Protein AF-A0A2R6PXV7-F1 (afdb_monomer)

Foldseek 3Di:
DDDDDDDQDDDVCPPPCPVVVVCVVVVHDDDDQPCVVWWDPVDPPDDHSVLVVQLVVVCVVPVDNNRSCPVRPDPVGTDPPPDDDDDDDDDDDDDDDDDDDDDPDPPPPDDDDDDDDDDDDDDDDD

Nearest PDB structures (foldseek):
  4jwg-assembly1_A  TM=9.257E-01  e=8.565E-05  Schizosaccharomyces pombe 972h-
  4jwj-assembly2_B  TM=9.719E-01  e=1.578E-04  Saccharomyces cerevisiae S288C
  9gch-assembly1_F  TM=8.452E-01  e=5.043E-03  Homo sapiens
  7onu-assembly1_F  TM=8.285E-01  e=8.113E-03  Homo sapiens

Sequence (126 aa):
MNIYIVGGLVDRNRWKGITMKKAKEQGIQTAKLPIGNYLKMSSSQVLTVNQVIEILLKFLETRDWKTSFFQVIPQRKRCESASEEHNADSEREGNEEKDDQIERKRKSMELESPPHDESIGTDLNS

pLDDT: mean 73.37, std 23.73, range [33.31, 98.25]

Mean predicted aligned error: 15.08 Å

Radius of gyration: 26.25 Å; Cα contacts (8 Å, |Δi|>4): 57; chains: 1; bounding box: 34×87×63 Å

InterPro domains:
  IPR007356 tRNA (guanine(9)-N1)-methyltransferase, eukaryotic [PF27710] (2-77)
  IPR007356 tRNA (guanine(9)-N1)-methyltransferase, eukaryotic [PTHR13563] (2-106)
  IPR028564 tRNA methyltransferase TRM10-type domain [PS51675] (1-80)
  IPR038459 tRNA methyltransferase TRM10-type domain superfamily [G3DSA:3.40.1280.30] (1-77)

Solvent-accessible surface area (backbone atoms only — not comparable to full-atom values): 9149 Å² total; per-residue (Å²): 139,86,86,85,86,78,74,93,70,92,59,92,72,71,64,76,58,54,68,60,51,54,32,55,79,68,73,47,90,83,87,77,80,81,49,81,85,47,38,37,82,92,44,83,88,74,73,54,60,67,56,53,52,51,29,52,54,36,27,72,76,66,73,34,67,69,61,16,45,59,75,70,46,60,72,94,47,46,44,79,89,66,77,90,86,81,93,77,83,90,79,91,76,87,77,89,76,85,85,83,85,91,84,86,79,84,87,82,82,83,87,85,78,85,81,87,84,86,80,88,75,91,76,89,80,134

Organism: Actinidia chinensis var. chinensis (NCBI:txid1590841)

Structure (mmCIF, N/CA/C/O backbone):
data_AF-A0A2R6PXV7-F1
#
_entry.id   AF-A0A2R6PXV7-F1
#
loop_
_atom_site.group_PDB
_atom_site.id
_atom_site.type_symbol
_atom_site.label_atom_id
_atom_site.label_alt_id
_atom_site.label_comp_id
_atom_site.label_asym_id
_atom_site.label_entity_id
_atom_site.label_seq_id
_atom_site.pdbx_PDB_ins_code
_atom_site.Cartn_x
_atom_site.Cartn_y
_atom_site.Cartn_z
_atom_site.occupancy
_atom_site.B_iso_or_equiv
_atom_site.auth_seq_id
_atom_site.auth_comp_id
_atom_site.auth_asym_id
_atom_site.auth_atom_id
_atom_site.pdbx_PDB_model_num
ATOM 1 N N . MET A 1 1 ? -11.624 -13.119 9.621 1.00 81.19 1 MET A N 1
ATOM 2 C CA . MET A 1 1 ? -11.640 -12.541 8.260 1.00 81.19 1 MET A CA 1
ATOM 3 C C . MET A 1 1 ? -11.193 -11.100 8.388 1.00 81.19 1 MET A C 1
ATOM 5 O O . MET A 1 1 ? -11.738 -10.408 9.237 1.00 81.19 1 MET A O 1
ATOM 9 N N . ASN A 1 2 ? -10.191 -10.677 7.620 1.00 88.88 2 ASN A N 1
ATOM 10 C CA . ASN A 1 2 ? -9.660 -9.314 7.691 1.00 88.88 2 ASN A CA 1
ATOM 11 C C . ASN A 1 2 ? -10.127 -8.538 6.460 1.00 88.88 2 ASN A C 1
ATOM 13 O O . ASN A 1 2 ? -10.114 -9.083 5.357 1.00 88.88 2 ASN A O 1
ATOM 17 N N . ILE A 1 3 ? -10.534 -7.284 6.650 1.00 95.12 3 ILE A N 1
ATOM 18 C CA . ILE A 1 3 ? -10.919 -6.374 5.567 1.00 95.12 3 ILE A CA 1
ATOM 19 C C . ILE A 1 3 ? -9.825 -5.315 5.454 1.00 95.12 3 ILE A C 1
ATOM 21 O O . ILE A 1 3 ? -9.513 -4.637 6.432 1.00 95.12 3 ILE A O 1
ATOM 25 N N . TYR A 1 4 ? -9.244 -5.180 4.264 1.00 95.19 4 TYR A N 1
ATOM 26 C CA . TYR A 1 4 ? -8.228 -4.172 3.975 1.00 95.19 4 TYR A CA 1
ATOM 27 C C . TYR A 1 4 ? -8.863 -2.985 3.253 1.00 95.19 4 TYR A C 1
ATOM 29 O O . TYR A 1 4 ? -9.628 -3.165 2.308 1.00 95.19 4 TYR A O 1
ATOM 37 N N . ILE A 1 5 ? -8.535 -1.771 3.694 1.00 96.12 5 ILE A N 1
ATOM 38 C CA . ILE A 1 5 ? -9.033 -0.520 3.113 1.00 96.12 5 ILE A CA 1
ATOM 39 C C . ILE A 1 5 ? -7.852 0.214 2.479 1.00 96.12 5 ILE A C 1
ATOM 41 O O . ILE A 1 5 ? -6.857 0.488 3.150 1.00 96.12 5 ILE A O 1
ATOM 45 N N . VAL A 1 6 ? -7.974 0.568 1.200 1.00 95.31 6 VAL A N 1
ATOM 46 C CA . VAL A 1 6 ? -7.001 1.396 0.475 1.00 95.31 6 VAL A CA 1
ATOM 47 C C . VAL A 1 6 ? -7.650 2.741 0.164 1.00 95.31 6 VAL A C 1
ATOM 49 O O . VAL A 1 6 ? -8.776 2.800 -0.325 1.00 95.31 6 VAL A O 1
ATOM 52 N N . GLY A 1 7 ? -6.963 3.839 0.482 1.00 93.19 7 GLY A N 1
ATOM 53 C CA . GLY A 1 7 ? -7.482 5.181 0.223 1.00 93.19 7 GLY A CA 1
ATOM 54 C C . GLY A 1 7 ? -7.492 5.494 -1.273 1.00 93.19 7 GLY A C 1
ATOM 55 O O . GLY A 1 7 ? -6.429 5.600 -1.873 1.00 93.19 7 GLY A O 1
ATOM 56 N N . GLY A 1 8 ? -8.674 5.688 -1.858 1.00 92.75 8 GLY A N 1
ATOM 57 C CA . GLY A 1 8 ? -8.857 6.099 -3.255 1.00 92.75 8 GLY A CA 1
ATOM 58 C C . GLY A 1 8 ? -8.599 7.593 -3.483 1.00 92.75 8 GLY A C 1
ATOM 59 O O . GLY A 1 8 ? -9.515 8.314 -3.865 1.00 92.75 8 GLY A O 1
ATOM 60 N N . LEU A 1 9 ? -7.389 8.077 -3.187 1.00 90.50 9 LEU A N 1
ATOM 61 C CA . LEU A 1 9 ? -7.022 9.495 -3.281 1.00 90.50 9 LEU A CA 1
ATOM 62 C C . LEU A 1 9 ? -5.908 9.712 -4.316 1.00 90.50 9 LEU A C 1
ATOM 64 O O . LEU A 1 9 ? -4.879 9.041 -4.267 1.00 90.50 9 LEU A O 1
ATOM 68 N N . VAL A 1 10 ? -6.090 10.693 -5.206 1.00 89.06 10 VAL A N 1
ATOM 69 C CA . VAL A 1 10 ? -5.068 11.153 -6.163 1.00 89.06 10 VAL A CA 1
ATOM 70 C C . VAL A 1 10 ? -4.724 12.608 -5.855 1.00 89.06 10 VAL A C 1
ATOM 72 O O . VAL A 1 10 ? -5.322 13.534 -6.392 1.00 89.06 10 VAL A O 1
ATOM 75 N N . ASP A 1 11 ? -3.778 12.822 -4.944 1.00 89.88 11 ASP A N 1
ATOM 76 C CA . ASP A 1 11 ? -3.397 14.160 -4.470 1.00 89.88 11 ASP A CA 1
ATOM 77 C C . ASP A 1 11 ? -1.891 14.439 -4.573 1.00 89.88 11 ASP A C 1
ATOM 79 O O . ASP A 1 11 ? -1.420 15.454 -4.060 1.00 89.88 11 ASP A O 1
ATOM 83 N N . ARG A 1 12 ? -1.125 13.523 -5.186 1.00 86.31 12 ARG A N 1
ATOM 84 C CA . ARG A 1 12 ? 0.351 13.531 -5.189 1.00 86.31 12 ARG A CA 1
ATOM 85 C C . ARG A 1 12 ? 0.939 13.677 -3.773 1.00 86.31 12 ARG A C 1
ATOM 87 O O . ARG A 1 12 ? 2.005 14.257 -3.596 1.00 86.31 12 ARG A O 1
ATOM 94 N N . ASN A 1 13 ? 0.238 13.155 -2.760 1.00 85.56 13 ASN A N 1
ATOM 95 C CA . ASN A 1 13 ? 0.577 13.265 -1.339 1.00 85.56 13 ASN A CA 1
ATOM 96 C C . ASN A 1 13 ? 0.686 14.716 -0.828 1.00 85.56 13 ASN A C 1
ATOM 98 O O . ASN A 1 13 ? 1.465 15.015 0.084 1.00 85.56 13 ASN A O 1
ATOM 102 N N . ARG A 1 14 ? -0.107 15.633 -1.398 1.00 89.31 14 ARG A N 1
ATOM 103 C CA . ARG A 1 14 ? -0.241 17.019 -0.924 1.00 89.31 14 ARG A CA 1
ATOM 104 C C . ARG A 1 14 ? -0.746 17.071 0.519 1.00 89.31 14 ARG A C 1
ATOM 106 O O . ARG A 1 14 ? -0.299 17.920 1.290 1.00 89.31 14 ARG A O 1
ATOM 113 N N . TRP A 1 15 ? -1.639 16.158 0.899 1.00 89.31 15 TRP A N 1
ATOM 114 C CA . TRP A 1 15 ? -2.255 16.110 2.226 1.00 89.31 15 TRP A CA 1
ATOM 115 C C . TRP A 1 15 ? -1.669 14.972 3.063 1.00 89.31 15 TRP A C 1
ATOM 117 O O . TRP A 1 15 ? -2.298 13.936 3.299 1.00 89.31 15 TRP A O 1
ATOM 127 N N . LYS A 1 16 ? -0.436 15.173 3.542 1.00 89.06 16 LYS A N 1
ATOM 128 C CA . LYS A 1 16 ? 0.284 14.172 4.341 1.00 89.06 16 LYS A CA 1
ATOM 129 C C . LYS A 1 16 ? -0.552 13.714 5.539 1.00 89.06 16 LYS A C 1
ATOM 131 O O . LYS A 1 16 ? -0.919 14.502 6.404 1.00 89.06 16 LYS A O 1
ATOM 136 N N . GLY A 1 17 ? -0.807 12.410 5.605 1.00 91.38 17 GLY A N 1
ATOM 137 C CA . GLY A 1 17 ? -1.455 11.776 6.753 1.00 91.38 17 GLY A CA 1
ATOM 138 C C . GLY A 1 17 ? -2.980 11.904 6.815 1.00 91.38 17 GLY A C 1
ATOM 139 O O . GLY A 1 17 ? -3.549 11.456 7.808 1.00 91.38 17 GLY A O 1
ATOM 140 N N . ILE A 1 18 ? -3.656 12.433 5.787 1.00 93.88 18 ILE A N 1
ATOM 141 C CA . ILE A 1 18 ? -5.123 12.592 5.789 1.00 93.88 18 ILE A CA 1
ATOM 142 C C . ILE A 1 18 ? -5.864 11.267 6.042 1.00 93.88 18 ILE A C 1
ATOM 144 O O . ILE A 1 18 ? -6.716 11.185 6.926 1.00 93.88 18 ILE A O 1
ATOM 148 N N . THR A 1 19 ? -5.474 10.196 5.347 1.00 93.88 19 THR A N 1
ATOM 149 C CA . THR A 1 19 ? -6.082 8.866 5.505 1.00 93.88 19 THR A CA 1
ATOM 150 C C . THR A 1 19 ? -5.755 8.251 6.864 1.00 93.88 19 THR A C 1
ATOM 152 O O . THR A 1 19 ? -6.615 7.632 7.483 1.00 93.88 19 THR A O 1
ATOM 155 N N . MET A 1 20 ? -4.534 8.468 7.369 1.00 95.75 20 MET A N 1
ATOM 156 C CA . MET A 1 20 ? -4.127 7.998 8.698 1.00 95.75 20 MET A CA 1
ATOM 157 C C . MET A 1 20 ? -4.954 8.671 9.798 1.00 95.75 20 MET A C 1
ATOM 159 O O . MET A 1 20 ? -5.405 8.001 10.723 1.00 95.75 20 MET A O 1
ATOM 163 N N . LYS A 1 21 ? -5.164 9.990 9.695 1.00 97.00 21 LYS A N 1
ATOM 164 C CA . LYS A 1 21 ? -5.992 10.755 10.631 1.00 97.00 21 LYS A CA 1
ATOM 165 C C . LYS A 1 21 ? -7.432 10.241 10.622 1.00 97.00 21 LYS A C 1
ATOM 167 O O . LYS A 1 21 ? -7.937 9.883 11.679 1.00 97.00 21 LYS A O 1
ATOM 172 N N . LYS A 1 22 ? -8.031 10.096 9.435 1.00 97.00 22 LYS A N 1
ATOM 173 C CA . LYS A 1 22 ? -9.394 9.570 9.280 1.00 97.00 22 LYS A CA 1
ATOM 174 C C . LYS A 1 22 ? -9.560 8.171 9.884 1.00 97.00 22 LYS A C 1
ATOM 176 O O . LYS A 1 22 ? -10.527 7.929 10.594 1.00 97.00 22 LYS A O 1
ATOM 181 N N . ALA A 1 23 ? -8.612 7.262 9.643 1.00 97.69 23 ALA A N 1
ATOM 182 C CA . ALA A 1 23 ? -8.657 5.916 10.213 1.00 97.69 23 ALA A CA 1
ATOM 183 C C . ALA A 1 23 ? -8.575 5.938 11.749 1.00 97.69 23 ALA A C 1
ATOM 185 O O . ALA A 1 23 ? -9.351 5.252 12.407 1.00 97.69 23 ALA A O 1
ATOM 186 N N . LYS A 1 24 ? -7.695 6.774 12.325 1.00 97.56 24 LYS A N 1
ATOM 187 C CA . LYS A 1 24 ? -7.586 6.947 13.783 1.00 97.56 24 LYS A CA 1
ATOM 188 C C . LYS A 1 24 ? -8.863 7.505 14.407 1.00 97.56 24 LYS A C 1
ATOM 190 O O . LYS A 1 24 ? -9.304 6.983 15.422 1.00 97.56 24 LYS A O 1
ATOM 195 N N . GLU A 1 25 ? -9.457 8.531 13.800 1.00 98.25 25 GLU A N 1
ATOM 196 C CA . GLU A 1 25 ? -10.721 9.129 14.261 1.00 98.25 25 GLU A CA 1
ATOM 197 C C . GLU A 1 25 ? -11.876 8.120 14.258 1.00 98.25 25 GLU A C 1
ATOM 199 O O . GLU A 1 25 ? -12.769 8.199 15.095 1.00 98.25 25 GLU A O 1
ATOM 204 N N . GLN A 1 26 ? -11.836 7.144 13.349 1.00 98.00 26 GLN A N 1
ATOM 205 C CA . GLN A 1 26 ? -12.825 6.070 13.245 1.00 98.00 26 GLN A CA 1
ATOM 206 C C . GLN A 1 26 ? -12.448 4.805 14.036 1.00 98.00 26 GLN A C 1
ATOM 208 O O . GLN A 1 26 ? -13.165 3.811 13.962 1.00 98.00 26 GLN A O 1
ATOM 213 N N . GLY A 1 27 ? -11.328 4.803 14.770 1.00 97.50 27 GLY A N 1
ATOM 214 C CA . GLY A 1 27 ? -10.863 3.631 15.521 1.00 97.50 27 GLY A CA 1
ATOM 215 C C . GLY A 1 27 ? -10.458 2.437 14.645 1.00 97.50 27 GLY A C 1
ATOM 216 O O . GLY A 1 27 ? -10.456 1.300 15.112 1.00 97.50 27 GLY A O 1
ATOM 217 N N . ILE A 1 28 ? -10.123 2.671 13.374 1.00 97.62 28 ILE A N 1
ATOM 218 C CA . ILE A 1 28 ? -9.755 1.629 12.410 1.00 97.62 28 ILE A CA 1
ATOM 219 C C . ILE A 1 28 ? -8.261 1.315 12.537 1.00 97.62 28 ILE A C 1
ATOM 221 O O . ILE A 1 28 ? -7.417 2.215 12.516 1.00 97.62 28 ILE A O 1
ATOM 225 N N . GLN A 1 29 ? -7.920 0.026 12.623 1.00 97.12 29 GLN A N 1
ATOM 226 C CA . GLN A 1 29 ? -6.529 -0.425 12.647 1.00 97.12 29 GLN A CA 1
ATOM 227 C C . GLN A 1 29 ? -5.807 -0.046 11.347 1.00 97.12 29 GLN A C 1
ATOM 229 O O . GLN A 1 29 ? -6.295 -0.281 10.243 1.00 97.12 29 GLN A O 1
ATOM 234 N N . THR A 1 30 ? -4.603 0.508 11.482 1.00 96.69 30 THR A N 1
ATOM 235 C CA . THR A 1 30 ? -3.777 0.946 10.351 1.00 96.69 30 THR A CA 1
ATOM 236 C C . THR A 1 30 ? -2.504 0.120 10.245 1.00 96.69 30 THR A C 1
ATOM 238 O O . THR A 1 30 ? -1.861 -0.148 11.259 1.00 96.69 30 THR A O 1
ATOM 241 N N . ALA A 1 31 ? -2.079 -0.183 9.022 1.00 94.12 31 ALA A N 1
ATOM 242 C CA . ALA A 1 31 ? -0.786 -0.789 8.721 1.00 94.12 31 ALA A CA 1
ATOM 243 C C . ALA A 1 31 ? -0.127 -0.068 7.534 1.00 94.12 31 ALA A C 1
ATOM 245 O O . ALA A 1 31 ? -0.785 0.670 6.799 1.00 94.12 31 ALA A O 1
ATOM 246 N N . LYS A 1 32 ? 1.178 -0.278 7.348 1.00 92.56 32 LYS A N 1
ATOM 247 C CA . LYS A 1 32 ? 1.933 0.195 6.181 1.00 92.56 32 LYS A CA 1
ATOM 248 C C . LYS A 1 32 ? 2.562 -0.994 5.468 1.00 92.56 32 LYS A C 1
ATOM 250 O O . LYS A 1 32 ? 2.968 -1.952 6.120 1.00 92.56 32 LYS A O 1
ATOM 255 N N . LEU A 1 33 ? 2.675 -0.904 4.145 1.00 93.31 33 LEU A N 1
ATOM 256 C CA . LEU A 1 33 ? 3.435 -1.875 3.363 1.00 93.31 33 LEU A CA 1
ATOM 257 C C . LEU A 1 33 ? 4.929 -1.808 3.734 1.00 93.31 33 LEU A C 1
ATOM 259 O O . LEU A 1 33 ? 5.437 -0.706 3.973 1.00 93.31 33 LEU A O 1
ATOM 263 N N . PRO A 1 34 ? 5.657 -2.939 3.736 1.00 91.75 34 PRO A N 1
ATOM 264 C CA . PRO A 1 34 ? 7.075 -2.994 4.099 1.00 91.75 34 PRO A CA 1
ATOM 265 C C . PRO A 1 34 ? 8.000 -2.489 2.973 1.00 91.75 34 PRO A C 1
ATOM 267 O O . PRO A 1 34 ? 9.001 -3.112 2.648 1.00 91.75 34 PRO A O 1
ATOM 270 N N . ILE A 1 35 ? 7.681 -1.345 2.362 1.00 88.31 35 ILE A N 1
ATOM 271 C CA . ILE A 1 35 ? 8.374 -0.812 1.175 1.00 88.31 35 ILE A CA 1
ATOM 272 C C . ILE A 1 35 ? 9.790 -0.293 1.449 1.00 88.31 35 ILE A C 1
ATOM 274 O O . ILE A 1 35 ? 10.609 -0.247 0.533 1.00 88.31 35 ILE A O 1
ATOM 278 N N . GLY A 1 36 ? 10.092 0.097 2.693 1.00 85.38 36 GLY A N 1
ATOM 279 C CA . GLY A 1 36 ? 11.374 0.716 3.055 1.00 85.38 36 GLY A CA 1
ATOM 280 C C . GLY A 1 36 ? 12.587 -0.181 2.799 1.00 85.38 36 GLY A C 1
ATOM 281 O O . GLY A 1 36 ? 13.674 0.327 2.560 1.00 85.38 36 GLY A O 1
ATOM 282 N N . ASN A 1 37 ? 12.379 -1.499 2.770 1.00 83.31 37 ASN A N 1
ATOM 283 C CA . ASN A 1 37 ? 13.433 -2.486 2.539 1.00 83.31 37 ASN A CA 1
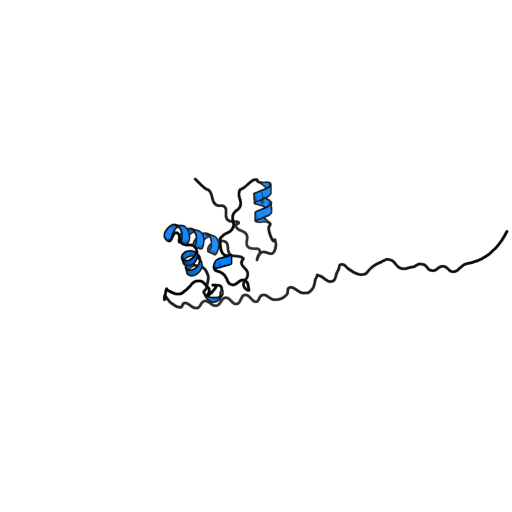ATOM 284 C C . ASN A 1 37 ? 13.696 -2.747 1.045 1.00 83.31 37 ASN A C 1
ATOM 286 O O . ASN A 1 37 ? 14.693 -3.378 0.704 1.00 83.31 37 ASN A O 1
ATOM 290 N N . TYR A 1 38 ? 12.803 -2.297 0.155 1.00 85.62 38 TYR A N 1
ATOM 291 C CA . TYR A 1 38 ? 12.802 -2.693 -1.259 1.00 85.62 38 TYR A CA 1
ATOM 292 C C . TYR A 1 38 ? 12.855 -1.514 -2.236 1.00 85.62 38 TYR A C 1
ATOM 294 O O . TYR A 1 38 ? 13.158 -1.723 -3.411 1.00 85.62 38 TYR A O 1
ATOM 302 N N . LEU A 1 39 ? 12.576 -0.284 -1.787 1.00 83.81 39 LEU A N 1
ATOM 303 C CA . LEU A 1 39 ? 12.531 0.911 -2.636 1.00 83.81 39 LEU A CA 1
ATOM 304 C C . LEU A 1 39 ? 13.631 1.920 -2.307 1.00 83.81 39 LEU A C 1
ATOM 306 O O . LEU A 1 39 ? 13.961 2.146 -1.145 1.00 83.81 39 LEU A O 1
ATOM 310 N N . LYS A 1 40 ? 14.159 2.577 -3.348 1.00 79.25 40 LYS A N 1
ATOM 311 C CA . LYS A 1 40 ? 15.159 3.647 -3.224 1.00 79.25 40 LYS A CA 1
ATOM 312 C C . LYS A 1 40 ? 14.551 4.857 -2.508 1.00 79.25 40 LYS A C 1
ATOM 314 O O . LYS A 1 40 ? 13.587 5.450 -2.996 1.00 79.25 40 LYS A O 1
ATOM 319 N N . MET A 1 41 ? 15.152 5.256 -1.385 1.00 69.38 41 MET A N 1
ATOM 320 C CA . MET A 1 41 ? 14.670 6.364 -0.542 1.00 69.38 41 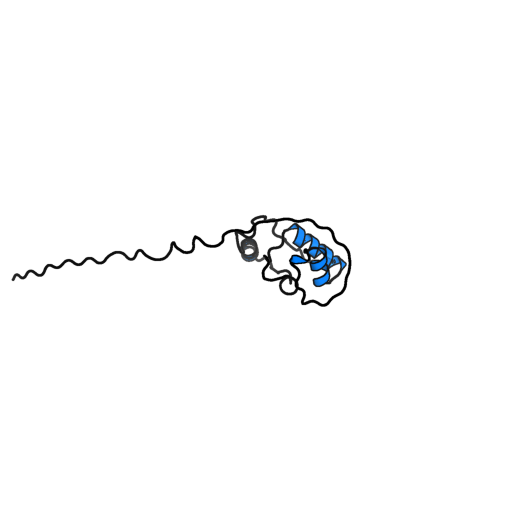MET A CA 1
ATOM 321 C C . MET A 1 41 ? 14.724 7.745 -1.214 1.00 69.38 41 MET A C 1
ATOM 323 O O . MET A 1 41 ? 14.021 8.651 -0.780 1.00 69.38 41 MET A O 1
ATOM 327 N N . SER A 1 42 ? 15.519 7.913 -2.277 1.00 67.94 42 SER A N 1
ATOM 328 C CA . SER A 1 42 ? 15.547 9.141 -3.085 1.00 67.94 42 SER A CA 1
ATOM 329 C C . SER A 1 42 ? 14.303 9.320 -3.961 1.00 67.94 42 SER A C 1
ATOM 331 O O . SER A 1 42 ? 14.061 10.412 -4.466 1.00 67.94 42 SER A O 1
ATOM 333 N N . SER A 1 43 ? 13.504 8.265 -4.145 1.00 68.50 43 SER A N 1
ATOM 334 C CA . SER A 1 43 ? 12.229 8.334 -4.852 1.00 68.50 43 SER A CA 1
ATOM 335 C C . SER A 1 43 ? 11.070 8.499 -3.869 1.00 68.50 43 SER A C 1
ATOM 337 O O . SER A 1 43 ? 11.123 8.011 -2.740 1.00 68.50 43 SER A O 1
ATOM 339 N N . SER A 1 44 ? 9.995 9.167 -4.298 1.00 69.62 44 SER A N 1
ATOM 340 C CA . SER A 1 44 ? 8.769 9.239 -3.500 1.00 69.62 44 SER A CA 1
ATOM 341 C C . SER A 1 44 ? 8.284 7.827 -3.154 1.00 69.62 44 SER A C 1
ATOM 343 O O . SER A 1 44 ? 7.974 7.032 -4.041 1.00 69.62 44 SER A O 1
ATOM 345 N N . GLN A 1 45 ? 8.185 7.534 -1.855 1.00 73.00 45 GLN A N 1
ATOM 346 C CA . GLN A 1 45 ? 7.632 6.284 -1.314 1.00 73.00 45 GLN A CA 1
ATOM 347 C C . GLN A 1 45 ? 6.097 6.216 -1.416 1.00 73.00 45 GLN A C 1
ATOM 349 O O . GLN A 1 45 ? 5.459 5.346 -0.823 1.00 73.00 45 GLN A O 1
ATOM 354 N N . VAL A 1 46 ? 5.486 7.160 -2.131 1.00 81.50 46 VAL A N 1
ATOM 355 C CA . VAL A 1 46 ? 4.045 7.202 -2.353 1.00 81.50 46 VAL A CA 1
ATOM 356 C C . VAL A 1 46 ? 3.723 6.312 -3.545 1.00 81.50 46 VAL A C 1
ATOM 358 O O . VAL A 1 46 ? 4.106 6.603 -4.678 1.00 81.50 46 VAL A O 1
ATOM 361 N N . LEU A 1 47 ? 3.015 5.222 -3.271 1.00 90.31 47 LEU A N 1
ATOM 362 C CA . LEU A 1 47 ? 2.456 4.342 -4.288 1.00 90.31 47 LEU A CA 1
ATOM 363 C C . LEU A 1 47 ? 1.075 4.845 -4.706 1.00 90.31 47 LEU A C 1
ATOM 365 O O . LEU A 1 47 ? 0.320 5.379 -3.892 1.00 90.31 47 LEU A O 1
ATOM 369 N N . THR A 1 48 ? 0.745 4.654 -5.978 1.00 92.31 48 THR A N 1
ATOM 370 C CA . THR A 1 48 ? -0.615 4.881 -6.478 1.00 92.31 48 THR A CA 1
ATOM 371 C C . THR A 1 48 ? -1.568 3.799 -5.966 1.00 92.31 48 THR A C 1
ATOM 373 O O . THR A 1 48 ? -1.140 2.719 -5.555 1.00 92.31 48 THR A O 1
ATOM 376 N N . VAL A 1 49 ? -2.874 4.072 -6.018 1.00 94.12 49 VAL A N 1
ATOM 377 C CA . VAL A 1 49 ? -3.915 3.113 -5.608 1.00 94.12 49 VAL A CA 1
ATOM 378 C C . VAL A 1 49 ? -3.775 1.800 -6.378 1.00 94.12 49 VAL A C 1
ATOM 380 O O . VAL A 1 49 ? -3.727 0.740 -5.760 1.00 94.12 49 VAL A O 1
ATOM 383 N N . ASN A 1 50 ? -3.625 1.877 -7.702 1.00 94.94 50 ASN A N 1
ATOM 384 C CA . ASN A 1 50 ? -3.479 0.708 -8.569 1.00 94.94 50 ASN A CA 1
ATOM 385 C C . ASN A 1 50 ? -2.257 -0.127 -8.175 1.00 94.94 50 ASN A C 1
ATOM 387 O O . ASN A 1 50 ? -2.395 -1.321 -7.933 1.00 94.94 50 ASN A O 1
ATOM 391 N N . GLN A 1 51 ? -1.098 0.517 -7.979 1.00 94.88 51 GLN A N 1
ATOM 392 C CA . GLN A 1 51 ? 0.120 -0.172 -7.541 1.00 94.88 51 GLN A CA 1
ATOM 393 C C . GLN A 1 51 ? -0.080 -0.911 -6.216 1.00 94.88 51 GLN A C 1
ATOM 395 O O . GLN A 1 51 ? 0.365 -2.045 -6.080 1.00 94.88 51 GLN A O 1
ATOM 400 N N . VAL A 1 52 ? -0.753 -0.300 -5.233 1.00 96.00 52 VAL A N 1
ATOM 401 C CA . VAL A 1 52 ? -1.032 -0.962 -3.948 1.00 96.00 52 VAL A CA 1
ATOM 402 C C . VAL A 1 52 ? -1.904 -2.200 -4.146 1.00 96.00 52 VAL A C 1
ATOM 404 O O . VAL A 1 52 ? -1.596 -3.245 -3.578 1.00 96.00 52 VAL A O 1
ATOM 407 N N . ILE A 1 53 ? -2.966 -2.105 -4.950 1.00 96.81 53 ILE A N 1
ATOM 408 C CA . ILE A 1 53 ? -3.857 -3.240 -5.217 1.00 96.81 53 ILE A CA 1
ATOM 409 C C . ILE A 1 53 ? -3.110 -4.361 -5.946 1.00 96.81 53 ILE A C 1
ATOM 411 O O . ILE A 1 53 ? -3.172 -5.507 -5.507 1.00 96.81 53 ILE A O 1
ATOM 415 N N . GLU A 1 54 ? -2.347 -4.042 -6.990 1.00 97.56 54 GLU A N 1
ATOM 416 C CA . GLU A 1 54 ? -1.544 -5.019 -7.732 1.00 97.56 54 GLU A CA 1
ATOM 417 C C . GLU A 1 54 ? -0.510 -5.714 -6.836 1.00 97.56 54 GLU A C 1
ATOM 419 O O . GLU A 1 54 ? -0.390 -6.936 -6.875 1.00 97.56 54 GLU A O 1
ATOM 424 N N . ILE A 1 55 ? 0.180 -4.973 -5.960 1.00 96.88 55 ILE A N 1
ATOM 425 C CA . ILE A 1 55 ? 1.134 -5.551 -5.000 1.00 96.88 55 ILE A CA 1
ATOM 426 C C . ILE A 1 55 ? 0.436 -6.528 -4.054 1.00 96.88 55 ILE A C 1
ATOM 428 O O . ILE A 1 55 ? 0.975 -7.597 -3.778 1.00 96.88 55 ILE A O 1
ATOM 432 N N . LEU A 1 56 ? -0.748 -6.179 -3.541 1.00 96.50 56 LEU A N 1
ATOM 433 C CA . LEU A 1 56 ? -1.501 -7.069 -2.657 1.00 96.50 56 LEU A CA 1
ATOM 434 C C . LEU A 1 56 ? -1.939 -8.340 -3.393 1.00 96.50 56 LEU A C 1
ATOM 436 O O . LEU A 1 56 ? -1.819 -9.424 -2.830 1.00 96.50 56 LEU A O 1
ATOM 440 N N . LEU A 1 57 ? -2.381 -8.227 -4.650 1.00 96.81 57 LEU A N 1
ATOM 441 C CA . LEU A 1 57 ? -2.720 -9.381 -5.488 1.00 96.81 57 LEU A CA 1
ATOM 442 C C . LEU A 1 57 ? -1.498 -10.283 -5.715 1.00 96.81 57 LEU A C 1
ATOM 444 O O . LEU A 1 57 ? -1.562 -11.481 -5.442 1.00 96.81 57 LEU A O 1
ATOM 448 N N . LYS A 1 58 ? -0.352 -9.708 -6.097 1.00 97.75 58 LYS A N 1
ATOM 449 C CA . LYS A 1 58 ? 0.904 -10.458 -6.257 1.00 97.75 58 LYS A CA 1
ATOM 450 C C . LYS A 1 58 ? 1.400 -11.084 -4.963 1.00 97.75 58 LYS A C 1
ATOM 452 O O . LYS A 1 58 ? 1.929 -12.194 -4.985 1.00 97.75 58 LYS A O 1
ATOM 457 N N . PHE A 1 59 ? 1.174 -10.439 -3.823 1.00 96.75 59 PHE A N 1
ATOM 458 C CA . PHE A 1 59 ? 1.523 -11.018 -2.532 1.00 96.75 59 PHE A CA 1
ATOM 459 C C . PHE A 1 59 ? 0.632 -12.208 -2.179 1.00 96.75 59 PHE A C 1
ATOM 461 O O . PHE A 1 59 ? 1.116 -13.178 -1.602 1.00 96.75 59 PHE A O 1
ATOM 468 N N . LEU A 1 60 ? -0.652 -12.182 -2.543 1.00 95.75 60 LEU A N 1
ATOM 469 C CA . LEU A 1 60 ? -1.531 -13.334 -2.338 1.00 95.75 60 LEU A CA 1
ATOM 470 C C . LEU A 1 60 ? -1.074 -14.555 -3.150 1.00 95.75 60 LEU A C 1
ATOM 472 O O . LEU A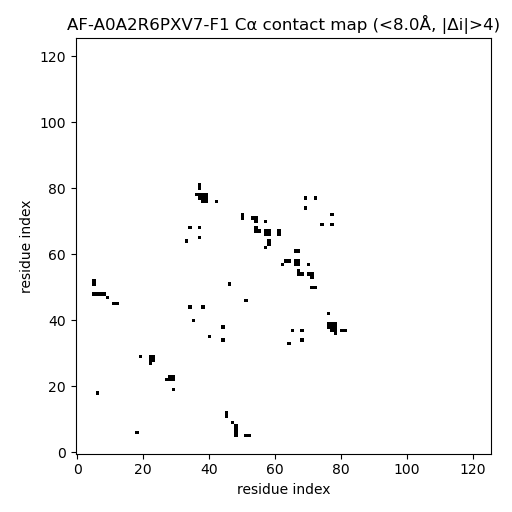 1 60 ? -1.154 -15.669 -2.626 1.00 95.75 60 LEU A O 1
ATOM 476 N N . GLU A 1 61 ? -0.560 -14.331 -4.365 1.00 96.25 61 GLU A N 1
ATOM 477 C CA . GLU A 1 61 ? -0.000 -15.359 -5.257 1.00 96.25 61 GLU A CA 1
ATOM 478 C C . GLU A 1 61 ? 1.351 -15.895 -4.756 1.00 96.25 61 GLU A C 1
ATOM 480 O O . GLU A 1 61 ? 1.549 -17.103 -4.657 1.00 96.25 61 GLU A O 1
ATOM 485 N N . THR A 1 62 ? 2.285 -15.000 -4.432 1.00 96.50 62 THR A N 1
ATOM 486 C CA . THR A 1 62 ? 3.700 -15.349 -4.195 1.00 96.50 62 THR A CA 1
ATOM 487 C C . THR A 1 62 ? 4.048 -15.558 -2.725 1.00 96.50 62 THR A C 1
ATOM 489 O O . THR A 1 62 ? 5.030 -16.225 -2.413 1.00 96.50 62 THR A O 1
ATOM 492 N N . ARG A 1 63 ? 3.269 -14.963 -1.813 1.00 96.06 63 ARG A N 1
ATOM 493 C CA . ARG A 1 63 ? 3.560 -14.852 -0.372 1.00 96.06 63 ARG A CA 1
ATOM 494 C C . ARG A 1 63 ? 4.926 -14.232 -0.054 1.00 96.06 63 ARG A C 1
ATOM 496 O O . ARG A 1 63 ? 5.414 -14.383 1.064 1.00 96.06 63 ARG A O 1
ATOM 503 N N . ASP A 1 64 ? 5.503 -13.483 -0.994 1.00 95.31 64 ASP A N 1
ATOM 504 C CA . ASP A 1 64 ? 6.798 -12.823 -0.852 1.00 95.31 64 ASP A CA 1
ATOM 505 C C . ASP A 1 64 ? 6.711 -11.342 -1.242 1.00 95.31 64 ASP A C 1
ATOM 507 O O . ASP A 1 64 ? 6.312 -10.971 -2.350 1.00 95.31 64 ASP A O 1
ATOM 511 N N . TRP A 1 65 ? 7.108 -10.470 -0.315 1.00 95.12 65 TRP A N 1
ATOM 512 C CA . TRP A 1 65 ? 7.050 -9.026 -0.522 1.00 95.12 65 TRP A CA 1
ATOM 513 C C . TRP A 1 65 ? 8.033 -8.560 -1.594 1.00 95.12 65 TRP A C 1
ATOM 515 O O . TRP A 1 65 ? 7.669 -7.706 -2.401 1.00 95.12 65 TRP A O 1
ATOM 525 N N . LYS A 1 66 ? 9.250 -9.122 -1.640 1.00 92.88 66 LYS A N 1
ATOM 526 C CA . LYS A 1 66 ? 10.282 -8.707 -2.603 1.00 92.88 66 LYS A CA 1
ATOM 527 C C . LYS A 1 66 ? 9.791 -8.919 -4.033 1.00 92.88 66 LYS A C 1
ATOM 529 O O . LYS A 1 66 ? 9.760 -7.973 -4.819 1.00 92.88 66 LYS A O 1
ATOM 534 N N . THR A 1 67 ? 9.349 -10.135 -4.333 1.00 94.25 67 THR A N 1
ATOM 535 C CA . THR A 1 67 ? 8.806 -10.532 -5.635 1.00 94.25 67 THR A CA 1
ATOM 536 C C . THR A 1 67 ? 7.601 -9.675 -6.005 1.00 94.25 67 THR A C 1
ATOM 538 O O . THR A 1 67 ? 7.555 -9.118 -7.100 1.00 94.25 67 THR A O 1
ATOM 541 N N . SER A 1 68 ? 6.667 -9.479 -5.070 1.00 96.44 68 SER A N 1
ATOM 542 C CA . SER A 1 68 ? 5.460 -8.677 -5.307 1.00 96.44 68 SER A CA 1
ATOM 543 C C . SER A 1 68 ? 5.779 -7.222 -5.656 1.00 96.44 68 SER A C 1
ATOM 545 O O . SER A 1 68 ? 5.226 -6.670 -6.605 1.00 96.44 68 SER A O 1
ATOM 547 N N . PHE A 1 69 ? 6.712 -6.595 -4.932 1.00 94.12 69 PHE A N 1
ATOM 548 C CA . PHE A 1 69 ? 7.157 -5.242 -5.255 1.00 94.12 69 PHE A CA 1
ATOM 549 C C . PHE A 1 69 ? 7.892 -5.186 -6.590 1.00 94.12 69 PHE A C 1
ATOM 551 O O . PHE A 1 69 ? 7.685 -4.247 -7.353 1.00 94.12 69 PHE A O 1
ATOM 558 N N . PHE A 1 70 ? 8.749 -6.161 -6.886 1.00 92.62 70 PHE A N 1
ATOM 559 C CA . PHE A 1 70 ? 9.583 -6.131 -8.086 1.00 92.62 70 PHE A CA 1
ATOM 560 C C . PHE A 1 70 ? 8.778 -6.392 -9.361 1.00 92.62 70 PHE A C 1
ATOM 562 O O . PHE A 1 70 ? 9.149 -5.864 -10.404 1.00 92.62 70 PHE A O 1
ATOM 569 N N . GLN A 1 71 ? 7.659 -7.114 -9.285 1.00 94.19 71 GLN A N 1
ATOM 570 C CA . GLN A 1 71 ? 6.752 -7.282 -10.424 1.00 94.19 71 GLN A CA 1
ATOM 571 C C . GLN A 1 71 ? 5.970 -6.003 -10.762 1.00 94.19 71 GLN A C 1
ATOM 573 O O . GLN A 1 71 ? 5.725 -5.741 -11.932 1.00 94.19 71 GLN A O 1
ATOM 578 N N . VAL A 1 72 ? 5.605 -5.190 -9.764 1.00 94.50 72 VAL A N 1
ATOM 579 C CA . VAL A 1 72 ? 4.728 -4.015 -9.962 1.00 94.50 72 VAL A CA 1
ATOM 580 C C . VAL A 1 72 ? 5.510 -2.704 -10.084 1.00 94.50 72 VAL A C 1
ATOM 582 O O . VAL A 1 72 ? 5.122 -1.779 -10.796 1.00 94.50 72 VAL A O 1
ATOM 585 N N . ILE A 1 73 ? 6.621 -2.574 -9.360 1.00 90.88 73 ILE A N 1
ATOM 586 C CA . ILE A 1 73 ? 7.356 -1.314 -9.255 1.00 90.88 73 ILE A CA 1
ATOM 587 C C . ILE A 1 73 ? 8.494 -1.300 -10.283 1.00 90.88 73 ILE A C 1
ATOM 589 O O . ILE A 1 73 ? 9.282 -2.245 -10.311 1.00 90.88 73 ILE A O 1
ATOM 593 N N . PRO A 1 74 ? 8.657 -0.235 -11.093 1.00 88.56 74 PRO A N 1
ATOM 594 C CA . PRO A 1 74 ? 9.721 -0.150 -12.093 1.00 88.56 74 PRO A CA 1
ATOM 595 C C . PRO A 1 74 ? 11.131 -0.258 -11.505 1.00 88.56 74 PRO A C 1
ATOM 597 O O . PRO A 1 74 ? 11.407 0.291 -10.435 1.00 88.56 74 PRO A O 1
ATOM 600 N N . GLN A 1 75 ? 12.056 -0.867 -12.256 1.00 87.00 75 GLN A N 1
ATOM 601 C CA . GLN A 1 75 ? 13.432 -1.140 -11.815 1.00 87.00 75 GLN A CA 1
ATOM 602 C C . GLN A 1 75 ? 14.173 0.097 -11.295 1.00 87.00 75 GLN A C 1
ATOM 604 O O . GLN A 1 75 ? 14.830 0.029 -10.260 1.00 87.00 75 GLN A O 1
ATOM 609 N N . ARG A 1 76 ? 13.984 1.261 -11.931 1.00 86.19 76 ARG A N 1
ATOM 610 C CA . ARG A 1 76 ? 14.597 2.534 -11.506 1.00 86.19 76 ARG A CA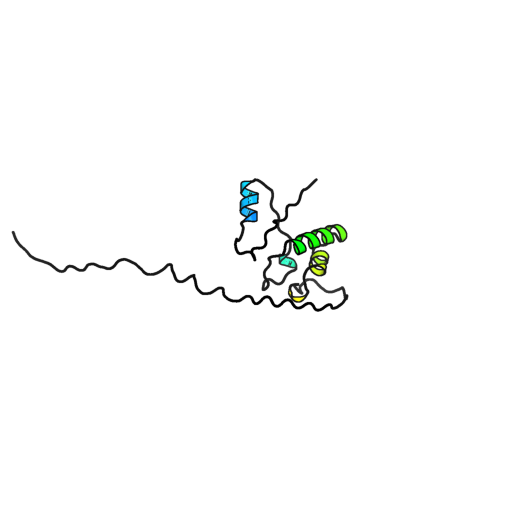 1
ATOM 611 C C . ARG A 1 76 ? 14.259 2.963 -10.068 1.00 86.19 76 ARG A C 1
ATOM 613 O O . ARG A 1 76 ? 14.974 3.785 -9.506 1.00 86.19 76 ARG A O 1
ATOM 620 N N . LYS A 1 77 ? 13.178 2.435 -9.476 1.00 84.12 77 LYS A N 1
ATOM 621 C CA . LYS A 1 77 ? 12.745 2.721 -8.095 1.00 84.12 77 LYS A CA 1
ATOM 622 C C . LYS A 1 77 ? 13.107 1.611 -7.094 1.00 84.12 77 LYS A C 1
ATOM 624 O O . LYS A 1 77 ? 12.918 1.807 -5.895 1.00 84.12 77 LYS A O 1
ATOM 629 N N . ARG A 1 78 ? 13.619 0.464 -7.554 1.00 86.25 78 ARG A N 1
ATOM 630 C CA . ARG A 1 78 ? 13.976 -0.692 -6.711 1.00 86.25 78 ARG A CA 1
ATOM 631 C C . ARG A 1 78 ? 15.336 -0.476 -6.048 1.00 86.25 78 ARG A C 1
ATOM 633 O O . ARG A 1 78 ? 16.224 0.116 -6.658 1.00 86.25 78 ARG A O 1
ATOM 640 N N . CYS A 1 79 ? 15.502 -0.946 -4.815 1.00 78.69 79 CYS A N 1
ATOM 641 C CA . CYS A 1 79 ? 16.800 -1.002 -4.144 1.00 78.69 79 CYS A CA 1
ATOM 642 C C . CYS A 1 79 ? 17.583 -2.245 -4.602 1.00 78.69 79 CYS A C 1
ATOM 644 O O . CYS A 1 79 ? 17.007 -3.321 -4.736 1.00 78.69 79 CYS A O 1
ATOM 646 N N . GLU A 1 80 ? 18.891 -2.098 -4.819 1.00 66.12 80 GLU A N 1
ATOM 647 C CA . GLU A 1 80 ? 19.793 -3.170 -5.281 1.00 66.12 80 GLU A CA 1
ATOM 648 C C . GLU A 1 80 ? 20.239 -4.107 -4.144 1.00 66.12 80 GLU A C 1
ATOM 650 O O . GLU A 1 80 ? 20.796 -5.170 -4.387 1.00 66.12 80 GLU A O 1
ATOM 655 N N . SER A 1 81 ? 19.948 -3.762 -2.886 1.00 55.25 81 SER A N 1
ATOM 656 C CA . SER A 1 81 ? 20.427 -4.479 -1.696 1.00 55.25 81 SER A CA 1
ATOM 657 C C . SER A 1 81 ? 19.713 -5.804 -1.395 1.00 55.25 81 SER A C 1
ATOM 659 O O . SER A 1 81 ? 19.863 -6.344 -0.303 1.00 55.25 81 SER A O 1
ATOM 661 N N . ALA A 1 82 ? 18.922 -6.336 -2.324 1.00 51.84 82 ALA A N 1
ATOM 662 C CA . ALA A 1 82 ? 18.324 -7.654 -2.195 1.00 51.84 82 ALA A CA 1
ATOM 663 C C . ALA A 1 82 ? 18.794 -8.492 -3.386 1.00 51.84 82 ALA A C 1
ATOM 665 O O . ALA A 1 82 ? 18.183 -8.443 -4.452 1.00 51.84 82 ALA A O 1
ATOM 666 N N . SER A 1 83 ? 19.882 -9.226 -3.159 1.00 42.97 83 SER A N 1
ATOM 667 C CA . SER A 1 83 ? 20.628 -10.098 -4.075 1.00 42.97 83 SER A CA 1
ATOM 668 C C . SER A 1 83 ? 19.817 -10.772 -5.190 1.00 42.97 83 SER A C 1
ATOM 670 O O . SER A 1 83 ? 18.645 -11.126 -5.034 1.00 42.97 83 SER A O 1
ATOM 672 N N . GLU A 1 84 ? 20.500 -10.882 -6.322 1.00 52.44 84 GLU A N 1
ATOM 673 C CA . GLU A 1 84 ? 20.072 -11.238 -7.672 1.00 52.44 84 GLU A CA 1
ATOM 674 C C . GLU A 1 84 ? 19.264 -12.537 -7.782 1.00 52.44 84 GLU A C 1
ATOM 676 O O . GLU A 1 84 ? 19.535 -13.509 -7.088 1.00 52.44 84 GLU A O 1
ATOM 681 N N . GLU A 1 85 ? 18.263 -12.502 -8.666 1.00 46.53 85 GLU A N 1
ATOM 682 C CA . GLU A 1 85 ? 17.949 -13.485 -9.719 1.00 46.53 85 GLU A CA 1
ATOM 683 C C . GLU A 1 85 ? 16.481 -13.292 -10.119 1.00 46.53 85 GLU A C 1
ATOM 685 O O . GLU A 1 85 ? 15.581 -13.581 -9.337 1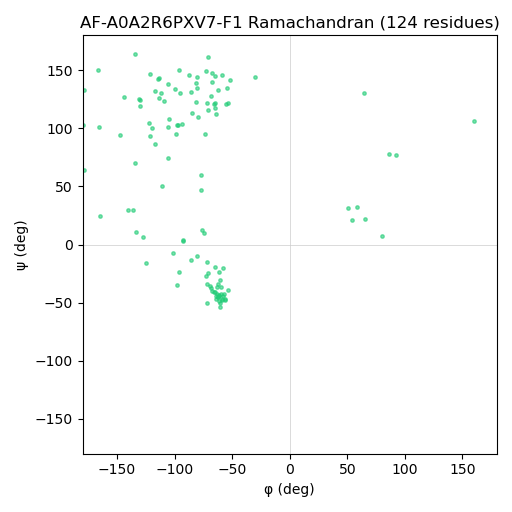.00 46.53 85 GLU A O 1
ATOM 690 N N . HIS A 1 86 ? 16.256 -12.711 -11.303 1.00 40.75 86 HIS A N 1
ATOM 691 C CA . HIS A 1 86 ? 15.263 -13.115 -12.311 1.00 40.75 86 HIS A CA 1
ATOM 692 C C . HIS A 1 86 ? 15.386 -12.153 -13.506 1.00 40.75 86 HIS A C 1
ATOM 694 O O . HIS A 1 86 ? 14.957 -11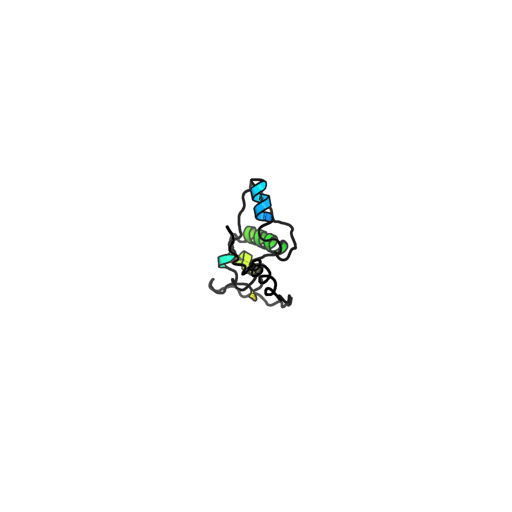.000 -13.462 1.00 40.75 86 HIS A O 1
ATOM 700 N N . ASN A 1 87 ? 16.023 -12.652 -14.566 1.00 45.09 87 ASN A N 1
ATOM 701 C CA . ASN A 1 87 ? 15.932 -12.123 -15.923 1.00 45.09 87 ASN A CA 1
ATOM 702 C C . ASN A 1 87 ? 14.492 -12.308 -16.418 1.00 45.09 87 ASN A C 1
ATOM 704 O O . ASN A 1 87 ? 14.061 -13.450 -16.548 1.00 45.09 87 ASN A O 1
ATOM 708 N N . ALA A 1 88 ? 13.777 -11.224 -16.722 1.00 40.59 88 ALA A N 1
ATOM 709 C CA . ALA A 1 88 ? 12.670 -11.237 -17.679 1.00 40.59 88 ALA A CA 1
ATOM 710 C C . ALA A 1 88 ? 12.290 -9.802 -18.081 1.00 40.59 88 ALA A C 1
ATOM 712 O O . ALA A 1 88 ? 11.622 -9.085 -17.343 1.00 40.59 88 ALA A O 1
ATOM 713 N N . ASP A 1 89 ? 12.781 -9.465 -19.267 1.00 36.31 89 ASP A N 1
ATOM 714 C CA . ASP A 1 89 ? 12.234 -8.599 -20.308 1.00 36.31 89 ASP A CA 1
ATOM 715 C C . ASP A 1 89 ? 12.008 -7.092 -20.089 1.00 36.31 89 ASP A C 1
ATOM 717 O O . ASP A 1 89 ? 11.416 -6.605 -19.127 1.00 36.31 89 ASP A O 1
ATOM 721 N N . SER A 1 90 ? 12.518 -6.353 -21.073 1.00 47.41 90 SER A N 1
ATOM 722 C CA . SER A 1 90 ? 12.385 -4.916 -21.250 1.00 47.41 90 SER A CA 1
ATOM 723 C C . SER A 1 90 ? 11.047 -4.599 -21.895 1.00 47.41 90 SER A C 1
ATOM 725 O O . SER A 1 90 ? 10.865 -4.927 -23.057 1.00 47.41 90 SER A O 1
ATOM 727 N N . GLU A 1 91 ? 10.224 -3.773 -21.253 1.00 38.12 91 GLU A N 1
ATOM 728 C CA . GLU A 1 91 ? 9.393 -2.828 -21.999 1.00 38.12 91 GLU A CA 1
ATOM 729 C C . GLU A 1 91 ? 9.549 -1.424 -21.410 1.00 38.12 91 GLU A C 1
ATOM 731 O O . GLU A 1 91 ? 9.361 -1.156 -20.221 1.00 38.12 91 GLU A O 1
ATOM 736 N N . ARG A 1 92 ? 10.032 -0.532 -22.276 1.00 43.84 92 ARG A N 1
ATOM 737 C CA . ARG A 1 92 ? 10.260 0.881 -22.013 1.00 43.84 92 ARG A CA 1
ATOM 738 C C . ARG A 1 92 ? 8.921 1.599 -22.120 1.00 43.84 92 ARG A C 1
ATOM 740 O O . ARG A 1 92 ? 8.469 1.847 -23.229 1.00 43.84 92 ARG A O 1
ATOM 747 N N . GLU A 1 93 ? 8.374 2.055 -21.002 1.00 36.62 93 GLU A N 1
ATOM 748 C CA . GLU A 1 93 ? 7.458 3.195 -21.015 1.00 36.62 93 GLU A CA 1
ATOM 749 C C . GLU A 1 93 ? 8.004 4.295 -20.105 1.00 36.62 93 GLU A C 1
ATOM 751 O O . GLU A 1 93 ? 8.039 4.209 -18.873 1.00 36.62 93 GLU A O 1
ATOM 756 N N . GLY A 1 94 ? 8.536 5.325 -20.762 1.00 33.31 94 GLY A N 1
ATOM 757 C CA . GLY A 1 94 ? 8.956 6.558 -20.127 1.00 33.31 94 GLY A CA 1
ATOM 758 C C . GLY A 1 94 ? 7.729 7.348 -19.698 1.00 33.31 94 GLY A C 1
ATOM 759 O O . GLY A 1 94 ? 6.914 7.725 -20.530 1.00 33.31 94 GLY A O 1
ATOM 760 N N . ASN A 1 95 ? 7.633 7.639 -18.403 1.00 35.44 95 ASN A N 1
ATOM 761 C CA . ASN A 1 95 ? 6.791 8.726 -17.926 1.00 35.44 95 ASN A CA 1
ATOM 762 C C . ASN A 1 95 ? 7.688 9.733 -17.199 1.00 35.44 95 ASN A C 1
ATOM 764 O O . ASN A 1 95 ? 8.133 9.500 -16.066 1.00 35.44 95 ASN A O 1
ATOM 768 N N . GLU A 1 96 ? 8.019 10.807 -17.915 1.00 41.50 96 GLU A N 1
ATOM 769 C CA . GLU A 1 96 ? 8.644 12.013 -17.382 1.00 41.50 96 GLU A CA 1
ATOM 770 C C . GLU A 1 96 ? 7.591 12.805 -16.599 1.00 41.50 96 GLU A C 1
ATOM 772 O O . GLU A 1 96 ? 6.851 13.609 -17.157 1.00 41.50 96 GLU A O 1
ATOM 777 N N . GLU A 1 97 ? 7.530 12.610 -15.283 1.00 40.16 97 GLU A N 1
ATOM 778 C CA . GLU A 1 97 ? 6.911 13.600 -14.402 1.00 40.16 97 GLU A CA 1
ATOM 779 C C . GLU A 1 97 ? 8.026 14.464 -13.813 1.00 40.16 97 GLU A C 1
ATOM 781 O O . GLU A 1 97 ? 8.784 14.031 -12.944 1.00 40.16 97 GLU A O 1
ATOM 786 N N . LYS A 1 98 ? 8.150 15.675 -14.365 1.00 38.31 98 LYS A N 1
ATOM 787 C CA . LYS A 1 98 ? 9.020 16.746 -13.875 1.00 38.31 98 LYS A CA 1
ATOM 788 C C . LYS A 1 98 ? 8.532 17.169 -12.489 1.00 38.31 98 LYS A C 1
ATOM 790 O O . LYS A 1 98 ? 7.430 17.701 -12.357 1.00 38.31 98 LYS A O 1
ATOM 795 N N . ASP A 1 99 ? 9.344 16.893 -11.477 1.00 35.31 99 ASP A N 1
ATOM 796 C CA . ASP A 1 99 ? 9.148 17.345 -10.103 1.00 35.31 99 ASP A CA 1
ATOM 797 C C . ASP A 1 99 ? 10.009 18.594 -9.912 1.00 35.31 99 ASP A C 1
ATOM 799 O O . ASP A 1 99 ? 11.231 18.499 -9.827 1.00 35.31 99 ASP A O 1
ATOM 803 N N . ASP A 1 100 ? 9.374 19.765 -9.931 1.00 41.78 100 ASP A N 1
ATOM 804 C CA . ASP A 1 100 ? 10.048 21.045 -9.745 1.00 41.78 100 ASP A CA 1
ATOM 805 C C . ASP A 1 100 ? 9.312 21.894 -8.698 1.00 41.78 100 ASP A C 1
ATOM 807 O O . ASP A 1 100 ? 8.134 22.229 -8.837 1.00 41.78 100 ASP A O 1
ATOM 811 N N . GLN A 1 101 ? 10.103 22.305 -7.701 1.00 41.69 101 GLN A N 1
ATOM 812 C CA . GLN A 1 101 ? 9.925 23.432 -6.777 1.00 41.69 101 GLN A CA 1
ATOM 813 C C . GLN A 1 101 ? 9.2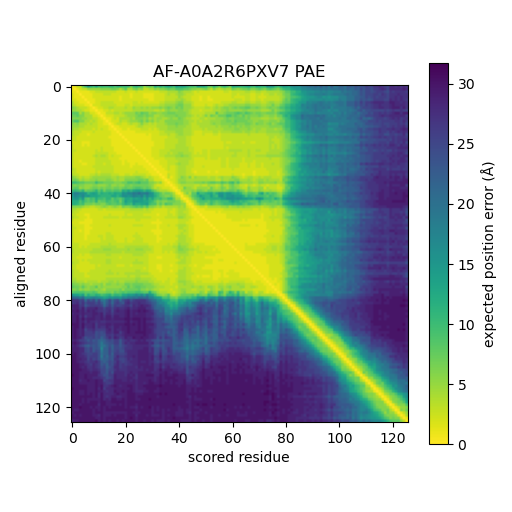14 23.192 -5.434 1.00 41.69 101 GLN A C 1
ATOM 815 O O . GLN A 1 101 ? 8.127 23.697 -5.150 1.00 41.69 101 GLN A O 1
ATOM 820 N N . ILE A 1 102 ? 9.966 22.596 -4.505 1.00 48.81 102 ILE A N 1
ATOM 821 C CA . ILE A 1 102 ? 9.915 22.961 -3.082 1.00 48.81 102 ILE A CA 1
ATOM 822 C C . ILE A 1 102 ? 11.093 23.906 -2.800 1.00 48.81 102 ILE A C 1
ATOM 824 O O . ILE A 1 102 ? 12.167 23.401 -2.509 1.00 48.81 102 ILE A O 1
ATOM 828 N N . GLU A 1 103 ? 10.917 25.242 -2.835 1.00 47.88 103 GLU A N 1
ATOM 829 C CA . GLU A 1 103 ? 11.806 26.144 -2.053 1.00 47.88 103 GLU A CA 1
ATOM 830 C C . GLU A 1 103 ? 11.390 27.623 -1.823 1.00 47.88 103 GLU A C 1
ATOM 832 O O . GLU A 1 103 ? 12.257 28.455 -1.577 1.00 47.88 103 GLU A O 1
ATOM 837 N N . ARG A 1 104 ? 10.109 28.045 -1.852 1.00 40.19 104 ARG A N 1
ATOM 838 C CA . ARG A 1 104 ? 9.798 29.496 -1.664 1.00 40.19 104 ARG A CA 1
ATOM 839 C C . ARG A 1 104 ? 8.640 29.903 -0.748 1.00 40.19 104 ARG A C 1
ATOM 841 O O . ARG A 1 104 ? 8.086 30.983 -0.920 1.00 40.19 104 ARG A O 1
ATOM 848 N N . LYS A 1 105 ? 8.295 29.138 0.296 1.00 43.50 105 LYS A N 1
ATOM 849 C CA . LYS A 1 105 ? 7.371 29.680 1.325 1.00 43.50 105 LYS A CA 1
ATOM 850 C C . LYS A 1 105 ? 7.676 29.333 2.782 1.00 43.50 105 LYS A C 1
ATOM 852 O O . LYS A 1 105 ? 6.775 29.308 3.608 1.00 43.50 105 LYS A O 1
ATOM 857 N N . ARG A 1 106 ? 8.959 29.134 3.110 1.00 41.31 106 ARG A N 1
ATOM 858 C CA . ARG A 1 106 ? 9.456 29.179 4.502 1.00 41.31 106 ARG A CA 1
ATOM 859 C C . ARG A 1 106 ? 9.967 30.565 4.938 1.00 41.31 106 ARG A C 1
ATOM 861 O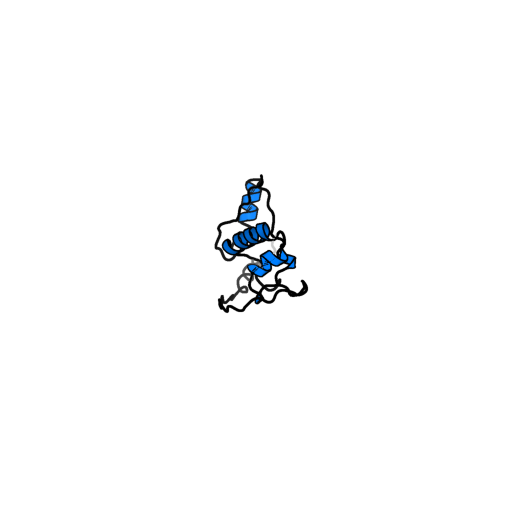 O . ARG A 1 106 ? 10.405 30.701 6.066 1.00 41.31 106 ARG A O 1
ATOM 868 N N . LYS A 1 107 ? 9.858 31.602 4.095 1.00 40.75 107 LYS A N 1
ATOM 869 C CA . LYS A 1 107 ? 10.293 32.980 4.407 1.00 40.75 107 LYS A CA 1
ATOM 870 C C . LYS A 1 107 ? 9.126 33.968 4.563 1.00 40.75 107 LYS A C 1
ATOM 872 O O . LYS A 1 107 ? 9.103 35.003 3.917 1.00 40.75 107 LYS A O 1
ATOM 877 N N . SER A 1 108 ? 8.124 33.619 5.371 1.00 37.12 108 SER A N 1
ATOM 878 C CA . SER A 1 108 ? 7.020 34.539 5.721 1.00 37.12 108 SER A CA 1
ATOM 879 C C . SER A 1 108 ? 6.692 34.561 7.220 1.00 37.12 108 SER A C 1
ATOM 881 O O . SER A 1 108 ? 5.666 35.106 7.611 1.00 37.12 108 SER A O 1
ATOM 883 N N . MET A 1 109 ? 7.533 33.964 8.063 1.00 45.91 109 MET A N 1
ATOM 884 C CA . MET A 1 109 ? 7.390 33.993 9.520 1.00 45.91 109 MET A CA 1
ATOM 885 C C . MET A 1 109 ? 8.756 34.299 10.126 1.00 45.91 109 MET A C 1
ATOM 887 O O . MET A 1 109 ? 9.399 33.396 10.631 1.00 45.91 109 MET A O 1
ATOM 891 N N . GLU A 1 110 ? 9.239 35.529 9.956 1.00 46.50 110 GLU A N 1
ATOM 892 C CA . GLU A 1 110 ? 10.223 36.187 10.830 1.00 46.50 110 GLU A CA 1
ATOM 893 C C . GLU A 1 110 ? 10.476 37.607 10.298 1.00 46.50 110 GLU A C 1
ATOM 895 O O . GLU A 1 110 ? 10.706 37.775 9.101 1.00 46.50 110 GLU A O 1
ATOM 900 N N . LEU A 1 111 ? 10.444 38.584 11.214 1.00 46.84 111 LEU A N 1
ATOM 901 C CA . LEU A 1 111 ? 10.574 40.046 11.061 1.00 46.84 111 LEU A CA 1
ATOM 902 C C . LEU A 1 111 ? 9.289 40.826 10.744 1.00 46.84 111 LEU A C 1
ATOM 904 O O . LEU A 1 111 ? 9.117 41.293 9.630 1.00 46.84 111 LEU A O 1
ATOM 908 N N . GLU A 1 112 ? 8.465 41.049 11.772 1.00 38.91 112 GLU A N 1
ATOM 909 C CA . GLU A 1 112 ? 8.098 42.410 12.209 1.00 38.91 112 GLU A CA 1
ATOM 910 C C . GLU A 1 112 ? 7.890 42.385 13.735 1.00 38.91 112 GLU A C 1
ATOM 912 O O . GLU A 1 112 ? 6.833 42.015 14.241 1.00 38.91 112 GLU A O 1
ATOM 917 N N . SER A 1 113 ? 8.943 42.724 14.481 1.00 43.88 113 SER A N 1
ATOM 918 C CA . SER A 1 113 ? 8.811 43.197 15.863 1.00 43.88 113 SER A CA 1
ATOM 919 C C . SER A 1 113 ? 8.430 44.682 15.798 1.00 43.88 113 SER A C 1
ATOM 921 O O . SER A 1 113 ? 9.041 45.398 15.001 1.00 43.88 113 SER A O 1
ATOM 923 N N . PRO A 1 114 ? 7.453 45.175 16.580 1.00 52.56 114 PRO A N 1
ATOM 924 C CA . PRO A 1 114 ? 7.050 46.577 16.510 1.00 52.56 114 PRO A CA 1
ATOM 925 C C . PRO A 1 114 ? 8.166 47.514 17.018 1.00 52.56 114 PRO A C 1
ATOM 927 O O . PRO A 1 114 ? 8.935 47.122 17.901 1.00 52.56 114 PRO A O 1
ATOM 930 N N . PRO A 1 115 ? 8.286 48.731 16.452 1.00 49.94 115 PRO A N 1
ATOM 931 C CA . PRO A 1 115 ? 9.416 49.621 16.691 1.00 49.94 115 PRO A CA 1
ATOM 932 C C . PRO A 1 115 ? 9.408 50.266 18.083 1.00 49.94 115 PRO A C 1
ATOM 934 O O . PRO A 1 115 ? 8.361 50.537 18.667 1.00 49.94 115 PRO A O 1
ATOM 937 N N . HIS A 1 116 ? 10.628 50.524 18.559 1.00 39.50 116 HIS A N 1
ATOM 938 C CA . HIS A 1 116 ? 10.973 51.376 19.693 1.00 39.50 116 HIS A CA 1
ATOM 939 C C . HIS A 1 116 ? 10.396 52.790 19.531 1.00 39.50 116 HIS A C 1
ATOM 941 O O . HIS A 1 116 ? 10.564 53.400 18.476 1.00 39.50 116 HIS A O 1
ATOM 947 N N . ASP A 1 117 ? 9.803 53.320 20.600 1.00 42.22 117 ASP A N 1
ATOM 948 C CA . ASP A 1 117 ? 9.513 54.745 20.758 1.00 42.22 117 ASP A CA 1
ATOM 949 C C . ASP A 1 117 ? 10.527 55.342 21.748 1.00 42.22 117 ASP A C 1
ATOM 951 O O . ASP A 1 117 ? 10.510 55.034 22.943 1.00 42.22 117 ASP A O 1
ATOM 955 N N . GLU A 1 118 ? 11.464 56.137 21.230 1.00 39.50 118 GLU A N 1
ATOM 956 C CA . GLU A 1 118 ? 12.298 57.050 22.011 1.00 39.50 118 GLU A CA 1
ATOM 957 C C . GLU A 1 118 ? 11.621 58.425 22.010 1.00 39.50 118 GLU A C 1
ATOM 959 O O . GLU A 1 118 ? 11.722 59.179 21.044 1.00 39.50 118 GLU A O 1
ATOM 964 N N . SER A 1 119 ? 10.983 58.786 23.122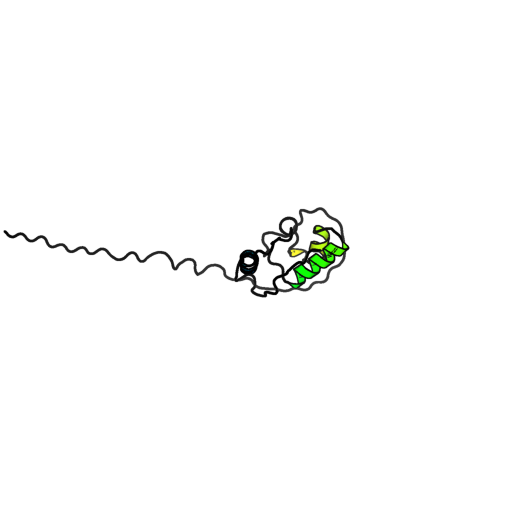 1.00 46.09 119 SER A N 1
ATOM 965 C CA . SER A 1 119 ? 10.655 60.178 23.431 1.00 46.09 119 SER A CA 1
ATOM 966 C C . SER A 1 119 ? 11.599 60.674 24.521 1.00 46.09 119 SER A C 1
ATOM 968 O O . SER A 1 119 ? 11.411 60.408 25.709 1.00 46.09 119 SER A O 1
ATOM 970 N N . ILE A 1 120 ? 12.616 61.425 24.102 1.00 46.12 120 ILE A N 1
ATOM 971 C CA . ILE A 1 120 ? 13.385 62.324 24.963 1.00 46.12 120 ILE A CA 1
ATOM 972 C C . ILE A 1 120 ? 12.465 63.478 25.372 1.00 46.12 120 ILE A C 1
ATOM 974 O O . ILE A 1 120 ? 11.877 64.139 24.520 1.00 46.12 120 ILE A O 1
ATOM 978 N N . GLY A 1 121 ? 12.372 63.743 26.672 1.00 43.09 121 GLY A N 1
ATOM 979 C CA . GLY A 1 121 ? 11.621 64.876 27.202 1.00 43.09 121 GLY A CA 1
ATOM 980 C C . GLY A 1 121 ? 11.713 64.953 28.716 1.00 43.09 121 GLY A C 1
ATOM 981 O O . GLY A 1 121 ? 10.727 64.756 29.417 1.00 43.09 121 GLY A O 1
ATOM 982 N N . THR A 1 122 ? 12.919 65.183 29.228 1.00 48.34 122 THR A N 1
ATOM 983 C CA . THR A 1 122 ? 13.094 65.740 30.569 1.00 48.34 122 THR A CA 1
ATOM 984 C C . THR A 1 122 ? 12.536 67.153 30.565 1.00 48.34 122 THR A C 1
ATOM 986 O O . THR A 1 122 ? 13.062 67.979 29.831 1.00 48.34 122 THR A O 1
ATOM 989 N N . ASP A 1 123 ? 11.557 67.441 31.414 1.00 48.38 123 ASP A N 1
ATOM 990 C CA . ASP A 1 123 ? 11.405 68.781 31.963 1.00 48.38 123 ASP A CA 1
ATOM 991 C C . ASP A 1 123 ? 10.929 68.695 33.409 1.00 48.38 123 ASP A C 1
ATOM 993 O O . ASP A 1 123 ? 9.967 68.010 33.760 1.00 48.38 123 ASP A O 1
ATOM 997 N N . LEU A 1 124 ? 11.699 69.381 34.247 1.00 47.97 124 LEU A N 1
ATOM 998 C CA . LEU A 1 124 ? 11.414 69.678 35.633 1.00 47.97 124 LEU A CA 1
ATOM 999 C C . LEU A 1 124 ? 10.224 70.638 35.719 1.00 47.97 124 LEU A C 1
ATOM 1001 O O . LEU A 1 124 ? 10.209 71.646 35.017 1.00 47.97 124 LEU A O 1
ATOM 1005 N N . ASN A 1 125 ? 9.323 70.426 36.677 1.00 40.97 125 ASN A N 1
ATOM 1006 C CA . ASN A 1 125 ? 9.008 71.480 37.642 1.00 40.97 125 ASN A CA 1
ATOM 1007 C C . ASN A 1 125 ? 8.213 70.966 38.846 1.00 40.97 125 ASN A C 1
ATOM 1009 O O . ASN A 1 125 ? 7.474 69.987 38.750 1.00 40.97 125 ASN A O 1
ATOM 1013 N N . SER A 1 126 ? 8.458 71.675 39.950 1.00 46.03 126 SER A N 1
ATOM 1014 C CA . SER A 1 126 ? 7.844 71.634 41.281 1.00 46.03 126 SER A CA 1
ATOM 1015 C C . SER A 1 126 ? 6.325 71.525 41.331 1.00 46.03 126 SER A C 1
ATOM 1017 O O . SER A 1 126 ? 5.657 72.084 40.434 1.00 46.03 126 SER A O 1
#

Secondary structure (DSSP, 8-state):
----------STT-STTHHHHHHHHTT------SGGGTB-TTS-----HHHHHHHHHHHHHH--HHHHHHHHS-GGGB-S-S---------------------SSSSSSS--PPPP----------